Protein AF-A0A6I9MWI7-F1 (afdb_monomer)

Sequence (152 aa):
MAVTVDIHKEKVARREIGILTTNKNTSRTHKIIAPANMERPVRYIRKPVDYNVLDDVGHGVKWLKAKQHGNNQTIRGGTLSRTNPPTQKPPSPPMSGRGTLGRNTSYKTLEPVKPPTVPNDYMTSPARLNNQQGQQSPGRTASLNQRQRTHR

Secondary structure (DSSP, 8-state):
-HHHHHHHHHHHHHHHHHTT----------S----SSPPPPPPP------TTTTTTTTT---HHHHHHHS------------PPPP--PPPPPPP----------S-PPPPPPPPPPPPGGG---TTSS-----------------------

Solvent-accessible surface area (backbone atoms only — not comparable to full-atom values): 11582 Å² total; per-residue (Å²): 117,65,72,66,49,55,54,50,52,51,50,53,53,51,56,64,55,46,78,82,56,78,88,79,88,80,79,89,79,73,97,73,80,80,69,94,74,76,84,75,90,78,82,91,74,95,73,79,92,67,90,62,84,54,37,85,57,85,85,42,73,52,69,77,63,46,60,76,77,44,83,95,77,86,81,88,76,80,88,77,80,88,71,81,77,80,86,70,70,77,80,73,79,81,75,95,70,88,85,93,77,91,77,94,65,102,76,66,78,76,74,85,76,79,76,87,76,81,63,72,90,74,56,83,63,90,68,84,81,64,86,83,85,84,81,92,79,85,85,86,82,84,79,84,81,85,78,84,82,82,83,131

Organism: NCBI:txid8208

Radius of gyration: 38.37 Å; Cα contacts (8 Å, |Δi|>4): 7; chains: 1; bounding box: 78×57×96 Å

Structure (mmCIF, N/CA/C/O backbone):
data_AF-A0A6I9MWI7-F1
#
_entry.id   AF-A0A6I9MWI7-F1
#
loop_
_atom_site.group_PDB
_atom_site.id
_atom_site.type_symbol
_atom_site.label_atom_id
_atom_site.label_alt_id
_atom_site.label_comp_id
_atom_site.label_asym_id
_atom_site.label_entity_id
_atom_site.label_seq_id
_atom_site.pdbx_PDB_ins_code
_atom_site.Cartn_x
_atom_site.Cartn_y
_atom_site.Cartn_z
_atom_site.occupancy
_atom_site.B_iso_or_equiv
_atom_site.auth_seq_id
_atom_site.auth_comp_id
_atom_site.auth_asym_id
_atom_site.auth_atom_id
_atom_site.pdbx_PDB_model_num
ATOM 1 N N . MET A 1 1 ? 36.274 -1.418 -46.465 1.00 62.62 1 MET A N 1
ATOM 2 C CA . MET A 1 1 ? 35.885 -2.846 -46.498 1.00 62.62 1 MET A CA 1
ATOM 3 C C . MET A 1 1 ? 35.880 -3.502 -45.113 1.00 62.62 1 MET A C 1
ATOM 5 O O . MET A 1 1 ? 34.952 -4.250 -44.854 1.00 62.62 1 MET A O 1
ATOM 9 N N . ALA A 1 2 ? 36.832 -3.217 -44.207 1.00 73.12 2 ALA A N 1
ATOM 10 C CA . ALA A 1 2 ? 36.850 -3.810 -42.855 1.00 73.12 2 ALA A CA 1
ATOM 11 C C . ALA A 1 2 ? 35.637 -3.413 -41.980 1.00 73.12 2 ALA A C 1
ATOM 13 O O . ALA A 1 2 ? 34.889 -4.276 -41.537 1.00 73.12 2 ALA A O 1
ATOM 14 N N . VAL A 1 3 ? 35.339 -2.111 -41.874 1.00 83.50 3 VAL A N 1
ATOM 15 C CA . VAL A 1 3 ? 34.244 -1.573 -41.031 1.00 83.50 3 VAL A CA 1
ATOM 16 C C . VAL A 1 3 ? 32.876 -2.210 -41.324 1.00 83.50 3 VAL A C 1
ATOM 18 O O . VAL A 1 3 ? 32.097 -2.497 -40.419 1.00 83.50 3 VAL A O 1
ATOM 21 N N . THR A 1 4 ? 32.567 -2.453 -42.599 1.00 90.25 4 THR A N 1
ATOM 22 C CA . THR A 1 4 ? 31.292 -3.051 -43.021 1.00 90.25 4 THR A CA 1
ATOM 23 C C . THR A 1 4 ? 31.179 -4.527 -42.641 1.00 90.25 4 THR A C 1
ATOM 25 O O . THR A 1 4 ? 30.083 -4.997 -42.338 1.00 90.25 4 THR A O 1
ATOM 28 N N . VAL A 1 5 ? 32.301 -5.250 -42.634 1.00 96.12 5 VAL A N 1
ATOM 29 C CA . VAL A 1 5 ? 32.359 -6.660 -42.229 1.00 96.12 5 VAL A CA 1
ATOM 30 C C . VAL A 1 5 ? 32.239 -6.777 -40.712 1.00 96.12 5 VAL A C 1
ATOM 32 O O . VAL A 1 5 ? 31.453 -7.596 -40.245 1.00 96.12 5 VAL A O 1
ATOM 35 N N . ASP A 1 6 ? 32.914 -5.914 -39.953 1.00 96.31 6 ASP A N 1
ATOM 36 C CA . ASP A 1 6 ? 32.859 -5.913 -38.485 1.00 96.31 6 ASP A CA 1
ATOM 37 C C . ASP A 1 6 ? 31.429 -5.670 -37.975 1.00 96.31 6 ASP A C 1
ATOM 39 O O . ASP A 1 6 ? 30.923 -6.405 -37.126 1.00 96.31 6 ASP A O 1
ATOM 43 N N . ILE A 1 7 ? 30.713 -4.713 -38.580 1.00 97.44 7 ILE A N 1
ATOM 44 C CA . ILE A 1 7 ? 29.293 -4.463 -38.284 1.00 97.44 7 ILE A CA 1
ATOM 45 C C . ILE A 1 7 ? 28.430 -5.686 -38.615 1.00 97.44 7 ILE A C 1
ATOM 47 O O . ILE A 1 7 ? 27.501 -6.013 -37.873 1.00 97.44 7 ILE A O 1
ATOM 51 N N . HIS A 1 8 ? 28.689 -6.347 -39.745 1.00 97.94 8 HIS A N 1
ATOM 52 C CA . HIS A 1 8 ? 27.937 -7.534 -40.140 1.00 97.94 8 HIS A CA 1
ATOM 53 C C . HIS A 1 8 ? 28.157 -8.688 -39.153 1.00 97.94 8 HIS A C 1
ATOM 55 O O . HIS A 1 8 ? 27.186 -9.304 -38.717 1.00 97.94 8 HIS A O 1
ATOM 61 N N . LYS A 1 9 ? 29.410 -8.941 -38.760 1.00 97.50 9 LYS A N 1
ATOM 62 C CA . LYS A 1 9 ? 29.763 -9.978 -37.784 1.00 97.50 9 LYS A CA 1
ATOM 63 C C . LYS A 1 9 ? 29.109 -9.725 -36.426 1.00 97.50 9 LYS A C 1
ATOM 65 O O . LYS A 1 9 ? 28.485 -10.636 -35.890 1.00 97.50 9 LYS A O 1
ATOM 70 N N . GLU A 1 10 ? 29.131 -8.488 -35.937 1.00 97.81 10 GLU A N 1
ATOM 71 C CA . GLU A 1 10 ? 28.448 -8.114 -34.693 1.00 97.81 10 GLU A CA 1
ATOM 72 C C . GLU A 1 10 ? 26.926 -8.318 -34.781 1.00 97.81 10 GLU A C 1
ATOM 74 O O . GLU A 1 10 ? 26.297 -8.806 -33.844 1.00 97.81 10 GLU A O 1
ATOM 79 N N . LYS A 1 11 ? 26.302 -7.985 -35.920 1.00 98.12 11 LYS A N 1
ATOM 80 C CA . LYS A 1 11 ? 24.859 -8.199 -36.121 1.00 98.12 11 LYS A CA 1
ATOM 81 C C . LYS A 1 11 ? 24.479 -9.676 -36.110 1.00 98.12 11 LYS A C 1
ATOM 83 O O . LYS A 1 11 ? 23.449 -10.017 -35.530 1.00 98.12 11 LYS A O 1
ATOM 88 N N . VAL A 1 12 ? 25.279 -10.531 -36.749 1.00 98.25 12 VAL A N 1
ATOM 89 C CA . VAL A 1 12 ? 25.062 -11.984 -36.734 1.00 98.25 12 VAL A CA 1
ATOM 90 C C . VAL A 1 12 ? 25.167 -12.502 -35.301 1.00 98.25 12 VAL A C 1
ATOM 92 O O . VAL A 1 12 ? 24.211 -13.101 -34.817 1.00 98.25 12 VAL A O 1
ATOM 95 N N . ALA A 1 13 ? 26.236 -12.148 -34.582 1.00 98.25 13 ALA A N 1
ATOM 96 C CA . ALA A 1 13 ? 26.419 -12.548 -33.188 1.00 98.25 13 ALA A CA 1
ATOM 97 C C . ALA A 1 13 ? 25.271 -12.065 -32.276 1.00 98.25 13 ALA A C 1
ATOM 99 O O . ALA A 1 13 ? 24.735 -12.833 -31.477 1.00 98.25 13 ALA A O 1
ATOM 100 N N . ARG A 1 14 ? 24.811 -10.812 -32.427 1.00 98.19 14 ARG A N 1
ATOM 101 C CA . ARG A 1 14 ? 23.660 -10.286 -31.666 1.00 98.19 14 ARG A CA 1
ATOM 102 C C . ARG A 1 14 ? 22.351 -11.005 -31.981 1.00 98.19 14 ARG A C 1
ATOM 104 O O . ARG A 1 14 ? 21.534 -11.187 -31.081 1.00 98.19 14 ARG A O 1
ATOM 111 N N . ARG A 1 15 ? 22.133 -11.409 -33.237 1.00 98.06 15 ARG A N 1
ATOM 112 C CA . ARG A 1 15 ? 20.964 -12.210 -33.627 1.00 98.06 15 ARG A CA 1
ATOM 113 C C . ARG A 1 15 ? 21.016 -13.600 -32.992 1.00 98.06 15 ARG A C 1
ATOM 115 O O . ARG A 1 15 ? 19.980 -14.067 -32.531 1.00 98.06 15 ARG A O 1
ATOM 122 N N . GLU A 1 16 ? 22.194 -14.221 -32.949 1.00 98.12 16 GLU A N 1
ATOM 123 C CA . GLU A 1 16 ? 22.405 -15.533 -32.326 1.00 98.12 16 GLU A CA 1
ATOM 124 C C . GLU A 1 16 ? 22.123 -15.504 -30.823 1.00 98.12 16 GLU A C 1
ATOM 126 O O . GLU A 1 16 ? 21.367 -16.341 -30.343 1.00 98.12 16 GLU A O 1
ATOM 131 N N . ILE A 1 17 ? 22.633 -14.513 -30.077 1.00 98.31 17 ILE A N 1
ATOM 132 C CA . ILE A 1 17 ? 22.314 -14.409 -28.641 1.00 98.31 17 ILE A CA 1
ATOM 133 C C . ILE A 1 17 ? 20.868 -13.951 -28.401 1.00 98.31 17 ILE A C 1
ATOM 135 O O . ILE A 1 17 ? 20.249 -14.352 -27.419 1.00 98.31 17 ILE A O 1
ATOM 139 N N . GLY A 1 18 ? 20.297 -13.161 -29.316 1.00 98.12 18 GLY A N 1
ATOM 140 C CA . GLY A 1 18 ? 18.957 -12.589 -29.193 1.00 98.12 18 GLY A CA 1
ATOM 141 C C . GLY A 1 18 ? 17.843 -13.624 -29.009 1.00 98.12 18 GLY A C 1
ATOM 142 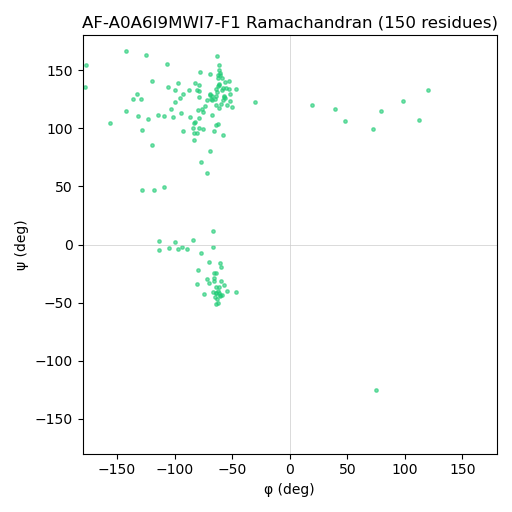O O . GLY A 1 18 ? 16.921 -13.364 -28.239 1.00 98.12 18 GLY A O 1
ATOM 143 N N . ILE A 1 19 ? 17.948 -14.809 -29.628 1.00 97.38 19 ILE A N 1
ATOM 144 C CA . ILE A 1 19 ? 16.935 -15.880 -29.495 1.00 97.38 19 ILE A CA 1
ATOM 145 C C . ILE A 1 19 ? 16.851 -16.451 -28.072 1.00 97.38 19 ILE A C 1
ATOM 147 O O . ILE A 1 19 ? 15.825 -17.007 -27.694 1.00 97.38 19 ILE A O 1
ATOM 151 N N . LEU A 1 20 ? 17.935 -16.333 -27.298 1.00 98.25 20 LEU A N 1
ATOM 152 C CA . LEU A 1 20 ? 18.040 -16.836 -25.927 1.00 98.25 20 LEU A CA 1
ATOM 153 C C . LEU A 1 20 ? 17.674 -15.768 -24.889 1.00 98.25 20 LEU A C 1
ATOM 155 O O . LEU A 1 20 ? 17.692 -16.036 -23.688 1.00 98.25 20 LEU A O 1
ATOM 159 N N . THR A 1 21 ? 17.363 -14.548 -25.331 1.00 97.44 21 THR A N 1
ATOM 160 C CA . THR A 1 21 ? 17.017 -13.429 -24.451 1.00 97.44 21 THR A CA 1
ATOM 161 C C . THR A 1 21 ? 15.528 -13.119 -24.495 1.00 97.44 21 THR A C 1
ATOM 163 O O . THR A 1 21 ? 14.834 -13.382 -25.471 1.00 97.44 21 THR A O 1
ATOM 166 N N . THR A 1 22 ? 15.031 -12.512 -23.424 1.00 97.19 22 THR A N 1
ATOM 167 C CA . THR A 1 22 ? 13.695 -11.921 -23.369 1.00 97.19 22 THR A CA 1
ATOM 168 C C . THR A 1 22 ? 13.746 -10.631 -22.559 1.00 97.19 22 THR A C 1
ATOM 170 O O . THR A 1 22 ? 14.727 -10.353 -21.861 1.00 97.19 22 THR A O 1
ATOM 173 N N . ASN A 1 23 ? 12.690 -9.830 -22.637 1.00 95.81 23 ASN A N 1
ATOM 174 C CA . ASN A 1 23 ? 12.612 -8.572 -21.911 1.00 95.81 23 ASN A CA 1
ATOM 175 C C . ASN A 1 23 ? 12.523 -8.832 -20.403 1.00 95.81 23 ASN A C 1
ATOM 177 O O . ASN A 1 23 ? 11.595 -9.483 -19.923 1.00 95.81 23 ASN A O 1
ATOM 181 N N . LYS A 1 24 ? 13.442 -8.243 -19.630 1.00 96.00 24 LYS A N 1
ATOM 182 C CA . LYS A 1 24 ? 13.301 -8.181 -18.174 1.00 96.00 24 LYS A CA 1
ATOM 183 C C . LYS A 1 24 ? 12.274 -7.111 -17.815 1.00 96.00 24 LYS A C 1
ATOM 185 O O . LYS A 1 24 ? 12.504 -5.921 -18.029 1.00 96.00 24 LYS A O 1
ATOM 190 N N . ASN A 1 25 ? 11.168 -7.519 -17.207 1.00 92.00 25 ASN A N 1
ATOM 191 C CA . ASN A 1 25 ? 10.134 -6.621 -16.696 1.00 92.00 25 ASN A CA 1
ATOM 192 C C . ASN A 1 25 ? 10.568 -5.961 -15.374 1.00 92.00 25 ASN A C 1
ATOM 194 O O . ASN A 1 25 ? 10.064 -6.256 -14.295 1.00 92.00 25 ASN A O 1
ATOM 198 N N . THR A 1 26 ? 11.530 -5.041 -15.451 1.00 92.75 26 THR A N 1
ATOM 199 C CA . THR A 1 26 ? 11.954 -4.256 -14.288 1.00 92.75 26 THR A CA 1
ATOM 200 C C . THR A 1 26 ? 11.075 -3.016 -14.123 1.00 92.75 26 THR A C 1
ATOM 202 O O . THR A 1 26 ? 11.158 -2.066 -14.897 1.00 92.75 26 THR A O 1
ATOM 205 N N . SER A 1 27 ? 10.232 -3.000 -13.094 1.00 92.44 27 SER A N 1
ATOM 206 C CA . SER A 1 27 ? 9.443 -1.823 -12.717 1.00 92.44 27 SER A CA 1
ATOM 207 C C . SER A 1 27 ? 10.120 -1.051 -11.585 1.00 92.44 27 SER A C 1
ATOM 209 O O . SER A 1 27 ? 10.603 -1.646 -10.621 1.00 92.44 27 SER A O 1
ATOM 211 N N . ARG A 1 28 ? 10.119 0.281 -11.658 1.00 96.31 28 ARG A N 1
ATOM 212 C CA . ARG A 1 28 ? 10.613 1.153 -10.584 1.00 96.31 28 ARG A CA 1
ATOM 213 C C . ARG A 1 28 ? 9.458 1.545 -9.666 1.00 96.31 28 ARG A C 1
ATOM 215 O O . ARG A 1 28 ? 8.450 2.043 -10.150 1.00 96.31 28 ARG A O 1
ATOM 222 N N . THR A 1 29 ? 9.631 1.383 -8.356 1.00 95.81 29 THR A N 1
ATOM 223 C CA . THR A 1 29 ? 8.634 1.793 -7.355 1.00 95.81 29 THR A CA 1
ATOM 224 C C . THR A 1 29 ? 9.225 2.731 -6.303 1.00 95.81 29 THR A C 1
ATOM 226 O O . THR A 1 29 ? 10.446 2.852 -6.165 1.00 95.81 29 THR A O 1
ATOM 229 N N . HIS A 1 30 ? 8.352 3.431 -5.581 1.00 97.31 30 HIS A N 1
ATOM 230 C CA . HIS A 1 30 ? 8.729 4.297 -4.470 1.00 97.31 30 HIS A CA 1
ATOM 231 C C . HIS A 1 30 ? 9.015 3.465 -3.214 1.00 97.31 30 HIS A C 1
ATOM 233 O O . HIS A 1 30 ? 8.396 2.432 -2.987 1.00 97.31 30 HIS A O 1
ATOM 239 N N . LYS A 1 31 ? 9.943 3.935 -2.371 1.00 96.62 31 LYS A N 1
ATOM 240 C CA . LYS A 1 31 ? 10.323 3.241 -1.125 1.00 96.62 31 LYS A CA 1
ATOM 241 C C . LYS A 1 31 ? 9.194 3.184 -0.094 1.00 96.62 31 LYS A C 1
ATOM 243 O O . LYS A 1 31 ? 9.168 2.280 0.728 1.00 96.62 31 LYS A O 1
ATOM 248 N N . ILE A 1 32 ? 8.308 4.176 -0.116 1.00 95.44 32 ILE A N 1
ATOM 249 C CA . ILE A 1 32 ? 7.150 4.267 0.767 1.00 95.44 32 ILE A CA 1
ATOM 250 C C . ILE A 1 32 ? 5.958 4.612 -0.109 1.00 95.44 32 ILE A C 1
ATOM 252 O O . ILE A 1 32 ? 6.016 5.559 -0.895 1.00 95.44 32 ILE A O 1
ATOM 256 N N . ILE A 1 33 ? 4.892 3.837 0.042 1.00 96.06 33 ILE A N 1
ATOM 257 C CA . ILE A 1 33 ? 3.611 4.064 -0.614 1.00 96.06 33 ILE A CA 1
ATOM 258 C C . ILE A 1 33 ? 2.588 4.156 0.510 1.00 96.06 33 ILE A C 1
ATOM 260 O O . ILE A 1 33 ? 2.313 3.166 1.183 1.00 96.06 33 ILE A O 1
ATOM 264 N N . ALA A 1 34 ? 2.086 5.364 0.759 1.00 94.44 34 ALA A N 1
ATOM 265 C CA . ALA A 1 34 ? 1.027 5.562 1.736 1.00 94.44 34 ALA A CA 1
ATOM 266 C C . ALA A 1 34 ? -0.283 4.946 1.213 1.00 94.44 34 ALA A C 1
ATOM 268 O O . ALA A 1 34 ? -0.523 4.968 -0.000 1.00 94.44 34 ALA A O 1
ATOM 269 N N . PRO A 1 35 ? -1.139 4.406 2.096 1.00 95.88 35 PRO A N 1
ATOM 270 C CA . PRO A 1 35 ? -2.463 3.962 1.688 1.00 95.88 35 PRO A CA 1
ATOM 271 C C . PRO A 1 35 ? -3.278 5.144 1.143 1.00 95.88 35 PRO A C 1
ATOM 273 O O . PRO A 1 35 ? -3.107 6.281 1.582 1.00 95.88 35 PRO A O 1
ATOM 276 N N . ALA A 1 36 ? -4.193 4.872 0.208 1.00 95.31 36 ALA A N 1
ATOM 277 C CA . ALA A 1 36 ? -5.029 5.909 -0.408 1.00 95.31 36 ALA A CA 1
ATOM 278 C C . ALA A 1 36 ? -5.918 6.638 0.616 1.00 95.31 36 ALA A C 1
ATOM 280 O O . ALA A 1 36 ? -6.113 7.848 0.525 1.00 95.31 36 ALA A O 1
ATOM 281 N N . ASN A 1 37 ? -6.420 5.901 1.611 1.00 96.38 37 ASN A N 1
ATOM 282 C CA . ASN A 1 37 ? -7.224 6.435 2.703 1.00 96.38 37 ASN A CA 1
ATOM 283 C C . ASN A 1 37 ? -6.411 6.404 3.998 1.00 96.38 37 ASN A C 1
ATOM 285 O O . ASN A 1 37 ? -6.141 5.337 4.544 1.00 96.38 37 ASN A O 1
ATOM 289 N N . MET A 1 38 ? -6.038 7.582 4.490 1.00 93.94 38 MET A N 1
ATOM 290 C CA . MET A 1 38 ? -5.402 7.732 5.797 1.00 93.94 38 MET A CA 1
ATOM 291 C C . MET A 1 38 ? -6.459 7.655 6.906 1.00 93.94 38 MET A C 1
ATOM 293 O O . MET A 1 38 ? -7.493 8.325 6.826 1.00 93.94 38 MET A O 1
ATOM 297 N N . GLU A 1 39 ? -6.201 6.861 7.946 1.00 94.69 39 GLU A N 1
ATOM 298 C CA . GLU A 1 39 ? -7.079 6.776 9.116 1.00 94.69 39 GLU A CA 1
ATOM 299 C C . GLU A 1 39 ? -7.186 8.139 9.818 1.00 94.69 39 GLU A C 1
ATOM 301 O O . GLU A 1 39 ? -6.203 8.870 9.971 1.00 94.69 39 GLU A O 1
ATOM 306 N N . ARG A 1 40 ? -8.403 8.504 10.235 1.00 95.44 40 ARG A N 1
ATOM 307 C CA . ARG A 1 40 ? -8.648 9.778 10.918 1.00 95.44 40 ARG A CA 1
ATOM 308 C C . ARG A 1 40 ? -8.269 9.660 12.396 1.00 95.44 40 ARG A C 1
ATOM 310 O O . ARG A 1 40 ? -8.748 8.736 13.048 1.00 95.44 40 ARG A O 1
ATOM 317 N N . PRO A 1 41 ? -7.514 10.617 12.964 1.00 96.56 41 PRO A N 1
ATOM 318 C CA . PRO A 1 41 ? -7.237 10.625 14.396 1.00 96.56 41 PRO A CA 1
ATOM 319 C C . PRO A 1 41 ? -8.531 10.671 15.221 1.00 96.56 41 PRO A C 1
ATOM 321 O O . PRO A 1 41 ? -9.344 11.586 15.064 1.00 96.56 41 PRO A O 1
ATOM 324 N N . VAL A 1 42 ? -8.717 9.705 16.123 1.00 97.12 42 VAL A N 1
ATOM 325 C CA . VAL A 1 42 ? -9.868 9.649 17.035 1.00 97.12 42 VAL A CA 1
ATOM 326 C C . VAL A 1 42 ? -9.469 10.187 18.407 1.00 97.12 42 VAL A C 1
ATOM 328 O O . VAL A 1 42 ? -8.442 9.814 18.971 1.00 97.12 42 VAL A O 1
ATOM 331 N N . ARG A 1 43 ? -10.294 11.072 18.976 1.00 97.62 43 ARG A N 1
ATOM 332 C CA . ARG A 1 43 ? -10.064 11.624 20.317 1.00 97.62 43 ARG A CA 1
ATOM 333 C C . ARG A 1 43 ? -10.489 10.626 21.394 1.00 97.62 43 ARG A C 1
ATOM 335 O O . ARG A 1 43 ? -11.585 10.075 21.331 1.00 97.62 43 ARG A O 1
ATOM 342 N N . TYR A 1 44 ? -9.673 10.484 22.434 1.00 97.62 44 TYR A N 1
ATOM 343 C CA . TYR A 1 44 ? -10.034 9.722 23.628 1.00 97.62 44 TYR A CA 1
ATOM 344 C C . TYR A 1 44 ? -11.259 10.312 24.352 1.00 97.62 44 TYR A C 1
ATOM 346 O O . TYR A 1 44 ? -11.364 11.527 24.539 1.00 97.62 44 TYR A O 1
ATOM 354 N N . ILE A 1 45 ? -12.173 9.442 24.793 1.00 96.62 45 ILE A N 1
ATOM 355 C CA . ILE A 1 45 ? -13.364 9.789 25.579 1.00 96.62 45 ILE A CA 1
ATOM 356 C C . ILE A 1 45 ? -13.499 8.763 26.709 1.00 96.62 45 ILE A C 1
ATOM 358 O O . ILE A 1 45 ? -13.563 7.563 26.449 1.00 96.62 45 ILE A O 1
ATOM 362 N N . ARG A 1 46 ? -13.569 9.229 27.963 1.00 97.44 46 ARG A N 1
ATOM 363 C CA . ARG A 1 46 ? -13.800 8.357 29.125 1.00 97.44 46 ARG A CA 1
ATOM 364 C C . ARG A 1 46 ? -15.214 7.779 29.060 1.00 97.44 46 ARG A C 1
ATOM 366 O O . ARG A 1 46 ? -16.175 8.538 28.962 1.00 97.44 46 ARG A O 1
ATOM 373 N N . LYS A 1 47 ? -15.333 6.459 29.174 1.00 96.31 47 LYS A N 1
ATOM 374 C CA . LYS A 1 47 ? -16.606 5.748 29.341 1.00 96.31 47 LYS A CA 1
ATOM 375 C C . LYS A 1 47 ? -16.563 4.974 30.668 1.00 96.31 47 LYS A C 1
ATOM 377 O O . LYS A 1 47 ? -15.487 4.483 31.014 1.00 96.31 47 LYS A O 1
ATOM 382 N N . PRO A 1 48 ? -17.660 4.916 31.444 1.00 95.88 48 PRO A N 1
ATOM 383 C CA . PRO A 1 48 ? -17.725 4.061 32.629 1.00 95.88 48 PRO A CA 1
ATOM 384 C C . PRO A 1 48 ? -17.611 2.582 32.230 1.00 95.88 48 PRO A C 1
ATOM 386 O O . PRO A 1 48 ? -17.823 2.237 31.068 1.00 95.88 48 PRO A O 1
ATOM 389 N N . VAL A 1 49 ? -17.283 1.716 33.192 1.00 95.50 49 VAL A N 1
ATOM 390 C CA . VAL A 1 49 ? -17.286 0.262 32.971 1.00 95.50 49 VAL A CA 1
ATOM 391 C C . VAL A 1 49 ? -18.718 -0.181 32.674 1.00 95.50 49 VAL A C 1
ATOM 393 O O . VAL A 1 49 ? -19.605 0.019 33.504 1.00 95.50 49 VAL A O 1
ATOM 396 N N . ASP A 1 50 ? -18.933 -0.760 31.494 1.00 94.75 50 ASP A N 1
ATOM 397 C CA . ASP A 1 50 ? -20.205 -1.366 31.106 1.00 94.75 50 ASP A CA 1
ATOM 398 C C . ASP A 1 50 ? -20.104 -2.885 31.245 1.00 94.75 50 ASP A C 1
ATOM 400 O O . ASP A 1 50 ? -19.391 -3.545 30.490 1.00 94.75 50 ASP A O 1
ATOM 404 N N . TYR A 1 51 ? -20.811 -3.433 32.232 1.00 93.38 51 TYR A N 1
ATOM 405 C CA . TYR A 1 51 ? -20.832 -4.870 32.499 1.00 93.38 51 TYR A CA 1
ATOM 406 C C . TYR A 1 51 ? -21.716 -5.660 31.523 1.00 93.38 51 TYR A C 1
ATOM 408 O O . TYR A 1 51 ? -21.678 -6.883 31.567 1.00 93.38 51 TYR A O 1
ATOM 416 N N . ASN A 1 52 ? -22.488 -4.997 30.651 1.00 93.44 52 ASN A N 1
ATOM 417 C CA . ASN A 1 52 ? -23.445 -5.661 29.756 1.00 93.44 52 ASN A CA 1
ATOM 418 C C . ASN A 1 52 ? -22.972 -5.734 28.296 1.00 93.44 52 ASN A C 1
ATOM 420 O O . ASN A 1 52 ? -23.665 -6.316 27.469 1.00 93.44 52 ASN A O 1
ATOM 424 N N . VAL A 1 53 ? -21.814 -5.154 27.947 1.00 95.12 53 VAL A N 1
ATOM 425 C CA . VAL A 1 53 ? -21.340 -5.049 26.546 1.00 95.12 53 VAL A CA 1
ATOM 426 C C . VAL A 1 53 ? -21.128 -6.407 25.858 1.00 95.12 53 VAL A C 1
ATOM 428 O O . VAL A 1 53 ? -21.032 -6.476 24.636 1.00 95.12 53 VAL A O 1
ATOM 431 N N . LEU A 1 54 ? -21.072 -7.490 26.637 1.00 95.00 54 LEU A N 1
ATOM 432 C CA . LEU A 1 54 ? -20.913 -8.860 26.151 1.00 95.00 54 LEU A CA 1
ATOM 433 C C . LEU A 1 54 ? -22.146 -9.747 26.402 1.00 95.00 54 LEU A C 1
ATOM 435 O O . LEU A 1 54 ? -22.097 -10.924 26.060 1.00 95.00 54 LEU A O 1
ATOM 439 N N . ASP A 1 55 ? -23.241 -9.220 26.966 1.00 91.44 55 ASP A N 1
ATOM 440 C CA . ASP A 1 55 ? -24.450 -10.003 27.291 1.00 91.44 55 ASP A CA 1
ATOM 441 C C . ASP A 1 55 ? -25.071 -10.672 26.053 1.00 91.44 55 ASP A C 1
ATOM 443 O O . ASP A 1 55 ? -25.654 -11.749 26.154 1.00 91.44 55 ASP A O 1
ATOM 447 N N . ASP A 1 56 ? -24.940 -10.040 24.886 1.00 92.62 56 ASP A N 1
ATOM 448 C CA . ASP A 1 56 ? -25.519 -10.526 23.629 1.00 92.62 56 ASP A CA 1
ATOM 449 C C . ASP A 1 56 ? -24.572 -11.473 22.865 1.00 92.62 56 ASP A C 1
ATOM 451 O O . ASP A 1 56 ? -24.928 -12.020 21.821 1.00 92.62 56 ASP A O 1
ATOM 455 N N . VAL A 1 57 ? -23.350 -11.683 23.370 1.00 94.75 57 VAL A N 1
ATOM 456 C CA . VAL A 1 57 ? -22.361 -12.579 22.764 1.00 94.75 57 VAL A CA 1
ATOM 457 C C . VAL A 1 57 ? -22.462 -13.962 23.413 1.00 94.75 57 VAL A C 1
ATOM 459 O O . VAL A 1 57 ? -22.129 -14.152 24.581 1.00 94.75 57 VAL A O 1
ATOM 462 N N . GLY A 1 58 ? -22.886 -14.968 22.644 1.00 93.38 58 GLY A N 1
ATOM 463 C CA . GLY A 1 58 ? -23.008 -16.348 23.125 1.00 93.38 58 GLY A CA 1
ATOM 464 C C . GLY A 1 58 ? -24.225 -16.555 24.036 1.00 93.38 58 GLY A C 1
ATOM 465 O O . GLY A 1 58 ? -25.348 -16.270 23.637 1.00 93.38 58 GLY A O 1
ATOM 466 N N . HIS A 1 59 ? -24.005 -17.082 25.246 1.00 92.88 59 HIS A N 1
ATOM 467 C CA . HIS A 1 59 ? -25.051 -17.344 26.251 1.00 92.88 59 HIS A CA 1
ATOM 468 C C . HIS A 1 59 ? -24.940 -16.369 27.434 1.00 92.88 59 HIS A C 1
ATOM 470 O O . HIS A 1 59 ? -24.878 -16.789 28.591 1.00 92.88 59 HIS A O 1
ATOM 476 N N . GLY A 1 60 ? -24.831 -15.069 27.151 1.00 85.38 60 GLY A N 1
ATOM 477 C CA . GLY A 1 60 ? -24.666 -14.059 28.191 1.00 85.38 60 GLY A CA 1
ATOM 478 C C . GLY A 1 60 ? -25.844 -14.024 29.169 1.00 85.38 60 GLY A C 1
ATOM 479 O O . GLY A 1 60 ? -26.998 -14.314 28.835 1.00 85.38 60 GLY A O 1
ATOM 480 N N . VAL A 1 61 ? -25.544 -13.701 30.427 1.00 81.69 61 VAL A N 1
ATOM 481 C CA . VAL A 1 61 ? -26.528 -13.683 31.511 1.00 81.69 61 VAL A CA 1
ATOM 482 C C . VAL A 1 61 ? -26.699 -12.257 31.994 1.00 81.69 61 VAL A C 1
ATOM 484 O O . VAL A 1 61 ? -25.832 -11.704 32.664 1.00 81.69 61 VAL A O 1
ATOM 487 N N . LYS A 1 62 ? -27.875 -11.688 31.732 1.00 85.81 62 LYS A N 1
ATOM 488 C CA . LYS A 1 62 ? -28.218 -10.368 32.257 1.00 85.81 62 LYS A CA 1
ATOM 489 C C . LYS A 1 62 ? -28.274 -10.434 33.781 1.00 85.81 62 LYS A C 1
ATOM 491 O O . LYS A 1 62 ? -28.945 -11.310 34.329 1.00 85.81 62 LYS A O 1
ATOM 496 N N . TRP A 1 63 ? -27.667 -9.466 34.467 1.00 73.12 63 TRP A N 1
ATOM 497 C CA . TRP A 1 63 ? -27.677 -9.373 35.936 1.00 73.12 63 TRP A CA 1
ATOM 498 C C . TRP A 1 63 ? -29.075 -9.571 36.553 1.00 73.12 63 TRP A C 1
ATOM 500 O O . TRP A 1 63 ? -29.234 -10.279 37.547 1.00 73.12 63 TRP A O 1
ATOM 510 N N . LEU A 1 64 ? -30.110 -9.004 35.924 1.00 69.00 64 LEU A N 1
ATOM 511 C CA . LEU A 1 64 ? -31.494 -9.120 36.392 1.00 69.00 64 LEU A CA 1
ATOM 512 C C . LEU A 1 64 ? -32.038 -10.561 36.311 1.00 69.00 64 LEU A C 1
ATOM 514 O O . LEU A 1 64 ? -32.819 -10.967 37.166 1.00 69.00 64 LEU A O 1
ATOM 518 N N . LYS A 1 65 ? -31.581 -11.346 35.327 1.00 61.12 65 LYS A N 1
ATOM 519 C CA . LYS A 1 65 ? -31.924 -12.765 35.151 1.00 61.12 65 LYS A CA 1
ATOM 520 C C . LYS A 1 65 ? -31.085 -13.666 36.069 1.00 61.12 65 LYS A C 1
ATOM 522 O O . LYS A 1 65 ? -31.609 -14.637 36.606 1.00 61.12 65 LYS A O 1
ATOM 527 N N . ALA A 1 66 ? -29.822 -13.308 36.328 1.00 58.03 66 ALA A N 1
ATOM 528 C CA . ALA A 1 66 ? -28.964 -13.993 37.304 1.00 58.03 66 ALA A CA 1
ATOM 529 C C . ALA A 1 66 ? -29.500 -13.876 38.744 1.00 58.03 66 ALA A C 1
ATOM 531 O O . ALA A 1 66 ? -29.520 -14.863 39.476 1.00 58.03 66 ALA A O 1
ATOM 532 N N . LYS A 1 67 ? -29.998 -12.695 39.139 1.00 57.72 67 LYS A N 1
ATOM 533 C CA . LYS A 1 67 ? -30.579 -12.440 40.473 1.00 57.72 67 LYS A CA 1
ATOM 534 C C . LYS A 1 67 ? -31.852 -13.243 40.769 1.00 57.72 67 LYS A C 1
ATOM 536 O O . LYS A 1 67 ? -32.153 -13.455 41.939 1.00 57.72 67 LYS A O 1
ATOM 541 N N . GLN A 1 68 ? -32.594 -13.682 39.750 1.00 54.81 68 GLN A N 1
ATOM 542 C CA . GLN A 1 68 ? -33.790 -14.518 39.934 1.00 54.81 68 GLN A CA 1
ATOM 543 C C . GLN A 1 68 ? -33.453 -15.998 40.171 1.00 54.81 68 GLN A C 1
ATOM 545 O O . GLN A 1 68 ? -34.252 -16.707 40.774 1.00 54.81 68 GLN A O 1
ATOM 550 N N . HIS A 1 69 ? -32.268 -16.454 39.753 1.00 54.41 69 HIS A N 1
ATOM 551 C CA . HIS A 1 69 ? -31.847 -17.854 39.874 1.00 54.41 69 HIS A CA 1
ATOM 552 C C . HIS A 1 69 ? -30.673 -18.087 40.845 1.00 54.41 69 HIS A C 1
ATOM 554 O O . HIS A 1 69 ? -30.341 -19.239 41.111 1.00 54.41 69 HIS A O 1
ATOM 560 N N . GLY A 1 70 ? -30.068 -17.039 41.419 1.00 50.09 70 GLY A N 1
ATOM 561 C CA . GLY A 1 70 ? -28.916 -17.155 42.318 1.00 50.09 70 GLY A CA 1
ATOM 562 C C . GLY A 1 70 ? -28.941 -16.163 43.483 1.00 50.09 70 GLY A C 1
ATOM 563 O O . GLY A 1 70 ? -28.848 -14.957 43.282 1.00 50.09 70 GLY A O 1
ATOM 564 N N . ASN A 1 71 ? -29.066 -16.724 44.688 1.00 45.50 71 ASN A N 1
ATOM 565 C CA . ASN A 1 71 ? -28.752 -16.219 46.031 1.00 45.50 71 ASN A CA 1
ATOM 566 C C . ASN A 1 71 ? -28.599 -14.691 46.246 1.00 45.50 71 ASN A C 1
ATOM 568 O O . ASN A 1 71 ? -27.712 -14.010 45.731 1.00 45.50 71 ASN A O 1
ATOM 572 N N . ASN A 1 72 ? -29.451 -14.177 47.130 1.00 54.06 72 ASN A N 1
ATOM 573 C CA . ASN A 1 72 ? -29.554 -12.790 47.554 1.00 54.06 72 ASN A CA 1
ATOM 574 C C . ASN A 1 72 ? 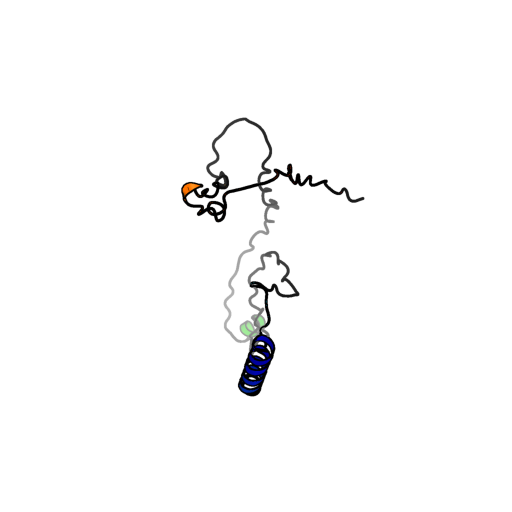-28.321 -12.345 48.361 1.00 54.06 72 ASN A C 1
ATOM 576 O O . ASN A 1 72 ? -28.166 -12.736 49.512 1.00 54.06 72 ASN A O 1
ATOM 580 N N . GLN A 1 73 ? -27.495 -11.452 47.814 1.00 41.41 73 GLN A N 1
ATOM 581 C CA . GLN A 1 73 ? -26.707 -10.524 48.630 1.00 41.41 73 GLN A CA 1
ATOM 582 C C . GLN A 1 73 ? -26.900 -9.097 48.108 1.00 41.41 73 GLN A C 1
ATOM 584 O O . GLN A 1 73 ? -26.804 -8.805 46.910 1.00 41.41 73 GLN A O 1
ATOM 589 N N . THR A 1 74 ? -27.301 -8.217 49.016 1.00 46.78 74 THR A N 1
ATOM 590 C CA . THR A 1 74 ? -27.541 -6.791 48.807 1.00 46.78 74 THR A CA 1
ATOM 591 C C . THR A 1 74 ? -26.263 -6.033 49.139 1.00 46.78 74 THR A C 1
ATOM 593 O O . THR A 1 74 ? -26.005 -5.743 50.305 1.00 46.78 74 THR A O 1
ATOM 596 N N . ILE A 1 75 ? -25.461 -5.682 48.134 1.00 47.91 75 ILE A N 1
ATOM 597 C CA . ILE A 1 75 ? -24.380 -4.714 48.336 1.00 47.91 75 ILE A CA 1
ATOM 598 C C . ILE A 1 75 ? -24.984 -3.316 48.197 1.00 47.91 75 ILE A C 1
ATOM 600 O O . ILE A 1 75 ? -25.247 -2.829 47.099 1.00 47.91 75 ILE A O 1
ATOM 604 N N . ARG A 1 76 ? -25.246 -2.690 49.349 1.00 54.62 76 ARG A N 1
ATOM 605 C CA . ARG A 1 76 ? -25.478 -1.248 49.477 1.00 54.62 76 ARG A CA 1
ATOM 606 C C . ARG A 1 76 ? -24.198 -0.520 49.046 1.00 54.62 76 ARG A C 1
ATOM 608 O O . ARG A 1 76 ? -23.231 -0.493 49.798 1.00 54.62 76 ARG A O 1
ATOM 615 N N . GLY A 1 77 ? -24.190 0.052 47.844 1.00 46.97 77 GLY A N 1
ATOM 616 C CA . GLY A 1 77 ? -23.127 0.933 47.351 1.00 46.97 77 GLY A CA 1
ATOM 617 C C . GLY A 1 77 ? -23.576 2.391 47.421 1.00 46.97 77 GLY A C 1
ATOM 618 O O . GLY A 1 77 ? -24.563 2.757 46.789 1.00 46.97 77 GLY A O 1
ATOM 619 N N . GLY A 1 78 ? -22.887 3.191 48.236 1.00 50.12 78 GLY A N 1
ATOM 620 C CA . GLY A 1 78 ? -23.222 4.581 48.543 1.00 50.12 78 GLY A CA 1
ATOM 621 C C . GLY A 1 78 ? -23.210 5.531 47.342 1.00 50.12 78 GLY A C 1
ATOM 622 O O . GLY A 1 78 ? -22.519 5.329 46.345 1.00 50.12 78 GLY A O 1
ATOM 623 N N . THR A 1 79 ? -23.989 6.601 47.475 1.00 49.41 79 THR A N 1
ATOM 624 C CA . THR A 1 79 ? -24.108 7.711 46.530 1.00 49.41 79 THR A CA 1
ATOM 625 C C . THR A 1 79 ? -22.779 8.461 46.415 1.00 49.41 79 THR A C 1
ATOM 627 O O . THR A 1 79 ? -22.428 9.251 47.290 1.00 49.41 79 THR A O 1
ATOM 630 N N . LEU A 1 80 ? -22.031 8.230 45.336 1.00 53.53 80 LEU A N 1
ATOM 631 C CA . LEU A 1 80 ? -20.879 9.059 44.989 1.00 53.53 80 LEU A CA 1
ATOM 632 C C . LEU A 1 80 ? -21.383 10.382 44.406 1.00 53.53 80 LEU A C 1
ATOM 634 O O . LEU A 1 80 ? -22.007 10.418 43.345 1.00 53.53 80 LEU A O 1
ATOM 638 N N . SER A 1 81 ? -21.126 11.467 45.133 1.00 54.66 81 SER A N 1
ATOM 639 C CA . SER A 1 81 ? -21.430 12.833 44.726 1.00 54.66 81 SER A CA 1
ATOM 640 C C . SER A 1 81 ? -20.874 13.133 43.335 1.00 54.66 81 SER A C 1
ATOM 642 O O . SER A 1 81 ? -19.677 13.018 43.071 1.00 54.66 81 SER A O 1
ATOM 644 N N . ARG A 1 82 ? -21.773 13.550 42.445 1.00 58.44 82 ARG A N 1
ATOM 645 C CA . ARG A 1 82 ? -21.485 14.045 41.101 1.00 58.44 82 ARG A CA 1
ATOM 646 C C . ARG A 1 82 ? -20.709 15.360 41.203 1.00 58.44 82 ARG A C 1
ATOM 648 O O . ARG A 1 82 ? -21.311 16.417 41.359 1.00 58.44 82 ARG A O 1
ATOM 655 N N . THR A 1 83 ? -19.386 15.311 41.093 1.00 52.94 83 THR A N 1
ATOM 656 C CA . THR A 1 83 ? -18.572 16.505 40.843 1.00 52.94 83 THR A CA 1
ATOM 657 C C . THR A 1 83 ? -18.226 16.566 39.358 1.00 52.94 83 THR A C 1
ATOM 659 O O . THR A 1 83 ? -17.695 15.621 38.772 1.00 52.94 83 THR A O 1
ATOM 662 N N . ASN A 1 84 ? -18.597 17.672 38.709 1.00 56.31 84 ASN A N 1
ATOM 663 C CA . ASN A 1 84 ? -18.174 17.943 37.339 1.00 56.31 84 ASN A CA 1
ATOM 664 C C . ASN A 1 84 ? -16.642 18.083 37.335 1.00 56.31 84 ASN A C 1
ATOM 666 O O . ASN A 1 84 ? -16.117 18.831 38.164 1.00 56.31 84 ASN A O 1
ATOM 670 N N . PRO A 1 85 ? -15.907 17.408 36.434 1.00 62.47 85 PRO A N 1
ATOM 671 C CA . PRO A 1 85 ? -14.481 17.658 36.303 1.00 62.47 85 PRO A CA 1
ATOM 672 C C . PRO A 1 85 ? -14.279 19.120 35.875 1.00 62.47 85 PRO A C 1
ATOM 674 O O . PRO A 1 85 ? -15.016 19.595 35.002 1.00 62.47 85 PRO A O 1
ATOM 677 N N . PRO A 1 86 ? -13.314 19.851 36.461 1.00 56.69 86 PRO A N 1
ATOM 678 C CA . PRO A 1 86 ? -13.018 21.202 36.021 1.00 56.69 86 PRO A CA 1
ATOM 679 C C . PRO A 1 86 ? -12.670 21.156 34.535 1.00 56.69 86 PRO A C 1
ATOM 681 O O . PRO A 1 86 ? -11.814 20.382 34.103 1.00 56.69 86 PRO A O 1
ATOM 684 N N . THR A 1 87 ? -13.338 21.988 33.738 1.00 59.19 87 THR A N 1
ATOM 685 C CA . THR A 1 87 ? -12.993 22.222 32.335 1.00 59.19 87 THR A CA 1
ATOM 686 C C . THR A 1 87 ? -11.703 23.038 32.268 1.00 59.19 87 THR A C 1
ATOM 688 O O . THR A 1 87 ? -11.692 24.166 31.780 1.00 59.19 87 THR A O 1
ATOM 691 N N . GLN A 1 88 ? -10.599 22.503 32.787 1.00 55.81 88 GLN A N 1
ATOM 692 C CA . GLN A 1 88 ? -9.288 23.017 32.434 1.00 55.81 88 GLN A CA 1
ATOM 693 C C . GLN A 1 88 ? -8.994 22.511 31.031 1.00 55.81 88 GLN A C 1
ATOM 695 O O . GLN A 1 88 ? -8.619 21.359 30.815 1.00 55.81 88 GLN A O 1
ATOM 700 N N . LYS A 1 89 ? -9.225 23.394 30.054 1.00 59.16 89 LYS A N 1
ATOM 701 C CA . LYS A 1 89 ? -8.580 23.275 28.749 1.00 59.16 89 LYS A CA 1
ATOM 702 C C . LYS A 1 89 ? -7.090 23.009 29.017 1.00 59.16 89 LYS A C 1
ATOM 704 O O . LYS A 1 89 ? -6.532 23.693 29.880 1.00 59.16 89 LYS A O 1
ATOM 709 N N . PRO A 1 90 ? -6.457 22.035 28.341 1.00 61.94 90 PRO A N 1
ATOM 710 C CA . PR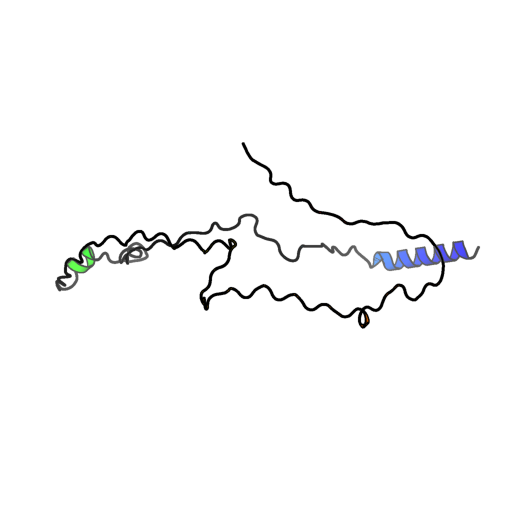O A 1 90 ? -5.022 21.841 28.486 1.00 61.94 90 PRO A CA 1
ATOM 711 C C . PRO A 1 90 ? -4.333 23.186 28.213 1.00 61.94 90 PRO A C 1
ATOM 713 O O . PRO A 1 90 ? -4.740 23.870 27.265 1.00 61.94 90 PRO A O 1
ATOM 716 N N . PRO A 1 91 ? -3.370 23.615 29.049 1.00 58.31 91 PRO A N 1
ATOM 717 C CA . PRO A 1 91 ? -2.650 24.850 28.790 1.00 58.31 91 PRO A CA 1
ATOM 718 C C . PRO A 1 91 ? -2.035 24.748 27.395 1.00 58.31 91 PRO A C 1
ATOM 720 O O . PRO A 1 91 ? -1.378 23.757 27.070 1.00 58.31 91 PRO A O 1
ATOM 723 N N . SER A 1 92 ? -2.318 25.738 26.548 1.00 57.28 92 SER A N 1
ATOM 724 C CA . SER A 1 92 ? -1.740 25.817 25.210 1.00 57.28 92 SER A CA 1
ATOM 725 C C . SER A 1 92 ? -0.214 25.717 25.315 1.00 57.28 92 SER A C 1
ATOM 727 O O . SER A 1 92 ? 0.356 26.304 26.240 1.00 57.28 92 SER A O 1
ATOM 729 N N . PRO A 1 93 ? 0.463 25.006 24.395 1.00 60.47 93 PRO A N 1
ATOM 730 C CA . PRO A 1 93 ? 1.918 24.976 24.393 1.00 60.47 93 PRO A CA 1
ATOM 731 C C . PRO A 1 93 ? 2.457 26.413 24.310 1.00 60.47 93 PRO A C 1
ATOM 733 O O . PRO A 1 93 ? 1.870 27.239 23.599 1.00 60.47 93 PRO A O 1
ATOM 736 N N . PRO A 1 94 ? 3.535 26.742 25.044 1.00 59.31 94 PRO A N 1
ATOM 737 C CA . PRO A 1 94 ? 4.091 28.084 25.038 1.00 59.31 94 PRO A CA 1
ATOM 738 C C . PRO A 1 94 ? 4.503 28.449 23.611 1.00 59.31 94 PRO A C 1
ATOM 740 O O . PRO A 1 94 ? 5.323 27.776 22.988 1.00 59.31 94 PRO A O 1
ATOM 743 N N . MET A 1 95 ? 3.907 29.522 23.093 1.00 59.81 95 MET A N 1
ATOM 744 C CA . MET A 1 95 ? 4.346 30.161 21.858 1.00 59.81 95 MET A CA 1
ATOM 745 C C . MET A 1 95 ? 5.815 30.564 22.023 1.00 59.81 95 MET A C 1
ATOM 747 O O . MET A 1 95 ? 6.164 31.271 22.969 1.00 59.81 95 MET A O 1
ATOM 751 N N . SER A 1 96 ? 6.679 30.152 21.100 1.00 58.25 96 SER A N 1
ATOM 752 C CA . SER A 1 96 ? 8.057 30.633 20.994 1.00 58.25 96 SER A CA 1
ATOM 753 C C . SER A 1 96 ? 8.053 32.096 20.529 1.00 58.25 96 SER A C 1
ATOM 755 O O . SER A 1 96 ? 8.215 32.408 19.353 1.00 58.25 96 SER A O 1
ATOM 757 N N . GLY A 1 97 ? 7.814 33.011 21.470 1.00 53.00 97 GLY A N 1
ATOM 758 C CA . GLY A 1 97 ? 7.699 34.445 21.232 1.00 53.00 97 GLY A CA 1
ATOM 759 C C . GLY A 1 97 ? 8.608 35.250 22.153 1.00 53.00 97 GLY A C 1
ATOM 760 O O . GLY A 1 97 ? 8.252 35.510 23.292 1.00 53.00 97 GLY A O 1
ATOM 761 N N . ARG A 1 98 ? 9.767 35.647 21.615 1.00 55.19 98 ARG A N 1
ATOM 762 C CA . ARG A 1 98 ? 10.427 36.956 21.785 1.00 55.19 98 ARG A CA 1
ATOM 763 C C . ARG A 1 98 ? 10.386 37.616 23.179 1.00 55.19 98 ARG A C 1
ATOM 765 O O . ARG A 1 98 ? 9.375 38.183 23.571 1.00 55.19 98 ARG A O 1
ATOM 772 N N . GLY A 1 99 ? 11.568 37.785 23.775 1.00 52.00 99 GLY A N 1
ATOM 773 C CA . GLY A 1 99 ? 11.852 38.935 24.646 1.00 52.00 99 GLY A CA 1
ATOM 774 C C . GLY A 1 99 ? 12.227 38.592 26.082 1.00 52.00 99 GLY A C 1
ATOM 775 O O . GLY A 1 99 ? 11.608 37.776 26.747 1.00 52.00 99 GLY A O 1
ATOM 776 N N . THR A 1 100 ? 13.293 39.234 26.527 1.00 54.38 100 THR A N 1
ATOM 777 C CA . THR A 1 100 ? 14.039 39.066 27.770 1.00 54.38 100 THR A CA 1
ATOM 778 C C . THR A 1 100 ? 13.237 39.400 29.026 1.00 54.38 100 THR A C 1
ATOM 780 O O . THR A 1 100 ? 12.749 40.519 29.144 1.00 54.38 100 THR A O 1
ATOM 783 N N . LEU A 1 101 ? 13.210 38.484 29.996 1.00 47.22 101 LEU A N 1
ATOM 784 C CA . LEU A 1 101 ? 13.585 38.713 31.400 1.00 47.22 101 LEU A CA 1
ATOM 785 C C . LEU A 1 101 ? 13.461 37.388 32.164 1.00 47.22 101 LEU A C 1
ATOM 787 O O . LEU A 1 101 ? 12.549 36.598 31.941 1.00 47.22 101 LEU A O 1
ATOM 791 N N . GLY A 1 102 ? 14.470 37.107 32.985 1.00 54.66 102 GLY A N 1
ATOM 792 C CA . GLY A 1 102 ? 14.814 35.769 33.453 1.00 54.66 102 GLY A CA 1
ATOM 793 C C . GLY A 1 102 ? 13.744 35.027 34.250 1.00 54.66 102 GLY A C 1
ATOM 794 O O . GLY A 1 102 ? 13.080 35.595 35.114 1.00 54.66 102 GLY A O 1
ATOM 795 N N . ARG A 1 103 ? 13.711 33.703 34.082 1.00 53.50 103 ARG A N 1
ATOM 796 C CA . ARG A 1 103 ? 14.190 32.754 35.101 1.00 53.50 103 ARG A CA 1
ATOM 797 C C . ARG A 1 103 ? 14.087 31.308 34.602 1.00 53.50 103 ARG A C 1
ATOM 799 O O . ARG A 1 103 ? 13.332 30.988 33.695 1.00 53.50 103 ARG A O 1
ATOM 806 N N . ASN A 1 104 ? 14.956 30.499 35.192 1.00 60.31 104 ASN A N 1
ATOM 807 C CA . ASN A 1 104 ? 15.221 29.073 35.022 1.00 60.31 104 ASN A CA 1
ATOM 808 C C . ASN A 1 104 ? 13.994 28.225 34.598 1.00 60.31 104 ASN A C 1
ATOM 810 O O . ASN A 1 104 ? 12.993 28.187 35.307 1.00 60.31 104 ASN A O 1
ATOM 814 N N . THR A 1 105 ? 14.085 27.522 33.465 1.00 48.88 105 THR A N 1
ATOM 815 C CA . THR A 1 105 ? 13.127 26.475 33.070 1.00 48.88 105 THR A CA 1
ATOM 816 C C . THR A 1 105 ? 13.911 25.243 32.627 1.00 48.88 105 THR A C 1
ATOM 818 O O . THR A 1 105 ? 14.526 25.245 31.559 1.00 48.88 105 THR A O 1
ATOM 821 N N . SER A 1 106 ? 13.844 24.185 33.437 1.00 57.88 106 SER A N 1
ATOM 822 C CA . SER A 1 106 ? 14.411 22.848 33.196 1.00 57.88 106 SER A CA 1
ATOM 823 C C . SER A 1 106 ? 13.759 22.082 32.031 1.00 57.88 106 SER A C 1
ATOM 825 O O . SER A 1 106 ? 14.014 20.896 31.860 1.00 57.88 106 SER A O 1
ATOM 827 N N . TYR A 1 107 ? 12.934 22.746 31.215 1.00 46.81 107 TYR A N 1
ATOM 828 C CA . TYR A 1 107 ? 12.244 22.168 30.059 1.00 46.81 107 TYR A CA 1
ATOM 829 C C . TYR A 1 107 ? 12.466 23.002 28.789 1.00 46.81 107 TYR A C 1
ATOM 831 O O . TYR A 1 107 ? 11.531 23.312 28.054 1.00 46.81 107 TYR A O 1
ATOM 839 N N . LYS A 1 108 ? 13.717 23.390 28.509 1.00 61.59 108 LYS A N 1
ATOM 840 C CA . LYS A 1 108 ? 14.091 23.813 27.153 1.00 61.59 108 LYS A CA 1
ATOM 841 C C . LYS A 1 108 ? 14.169 22.566 26.271 1.00 61.59 108 LYS A C 1
ATOM 843 O O . LYS A 1 108 ? 14.991 21.689 26.523 1.00 61.59 108 LYS A O 1
ATOM 848 N N . THR A 1 109 ? 13.348 22.498 25.223 1.00 65.00 109 THR A N 1
ATOM 849 C CA . THR A 1 109 ? 13.646 21.639 24.071 1.00 65.00 109 THR A CA 1
ATOM 850 C C . THR A 1 109 ? 15.032 22.034 23.582 1.00 65.00 109 THR A C 1
ATOM 852 O O . THR A 1 109 ? 15.248 23.213 23.288 1.00 65.00 109 THR A O 1
ATOM 855 N N . LEU A 1 110 ? 15.980 21.095 23.589 1.00 71.25 110 LEU A N 1
ATOM 856 C CA . LEU A 1 110 ? 17.331 21.355 23.102 1.00 71.25 110 LEU A CA 1
ATOM 857 C C . LEU A 1 110 ? 17.228 21.963 21.701 1.00 71.25 110 LEU A C 1
ATOM 859 O O . LEU A 1 110 ? 16.493 21.447 20.856 1.00 71.25 110 LEU A O 1
ATOM 863 N N . GLU A 1 111 ? 17.916 23.085 21.486 1.00 75.00 111 GLU A N 1
ATOM 864 C CA . GLU A 1 111 ? 18.0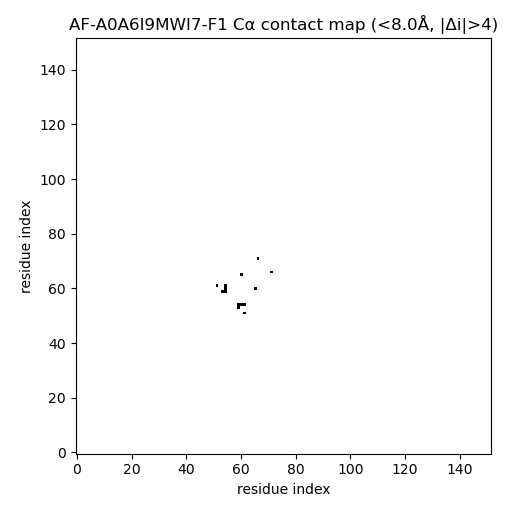14 23.682 20.156 1.00 75.00 111 GLU A CA 1
ATOM 865 C C . GLU A 1 111 ? 18.561 22.610 19.200 1.00 75.00 111 GLU A C 1
ATOM 867 O O . GLU A 1 111 ? 19.504 21.903 19.578 1.00 75.00 111 GLU A O 1
ATOM 872 N N . PRO A 1 112 ? 17.982 22.444 17.995 1.00 81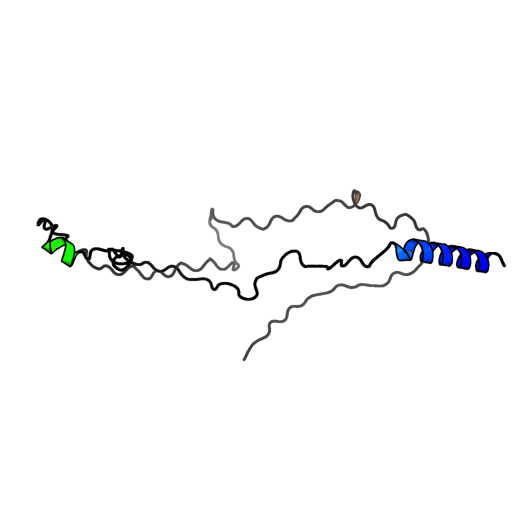.50 112 PRO A N 1
ATOM 873 C CA . PRO A 1 112 ? 18.460 21.461 17.035 1.00 81.50 112 PRO A CA 1
ATOM 874 C C . PRO A 1 112 ? 19.975 21.581 16.843 1.00 81.50 112 PRO A C 1
ATOM 876 O O . PRO A 1 112 ? 20.483 22.620 16.416 1.00 81.50 112 PRO A O 1
ATOM 879 N N . VAL A 1 113 ? 20.706 20.517 17.178 1.00 80.4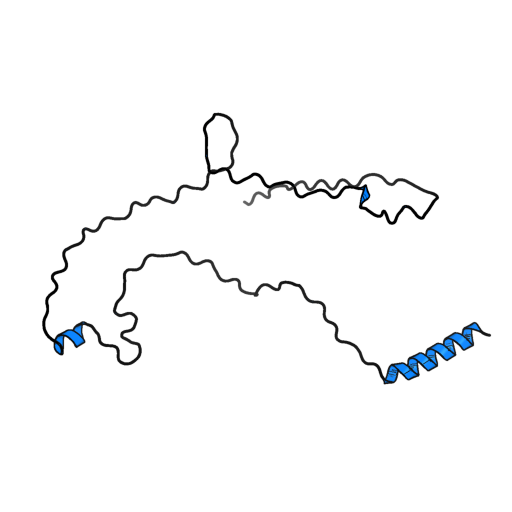4 113 VAL A N 1
ATOM 880 C CA . VAL A 1 113 ? 22.161 20.491 17.015 1.00 80.44 113 VAL A CA 1
ATOM 881 C C . VAL A 1 113 ? 22.469 20.473 15.522 1.00 80.44 113 VAL A C 1
ATOM 883 O O . VAL A 1 113 ? 21.921 19.665 14.769 1.00 80.44 113 VAL A O 1
ATOM 886 N N . LYS A 1 114 ? 23.339 21.387 15.082 1.00 83.19 114 LYS A N 1
ATOM 887 C CA . LYS A 1 114 ? 23.746 21.479 13.679 1.00 83.19 114 LYS A CA 1
ATOM 888 C C . LYS A 1 114 ? 24.375 20.146 13.236 1.00 83.19 114 LYS A C 1
ATOM 890 O O . LYS A 1 114 ? 25.243 19.637 13.947 1.00 83.19 114 LYS A O 1
ATOM 895 N N . PRO A 1 115 ? 23.992 19.593 12.069 1.00 81.62 115 PRO A N 1
ATOM 896 C CA . PRO A 1 115 ? 24.602 18.368 11.570 1.00 81.62 115 PRO A CA 1
ATOM 897 C C . PRO A 1 115 ? 26.105 18.572 11.311 1.00 81.62 115 PRO A C 1
ATOM 899 O O . PRO A 1 115 ? 26.513 19.667 10.897 1.00 81.62 115 PRO A O 1
ATOM 902 N N . PRO A 1 116 ? 26.939 17.539 11.537 1.00 86.06 116 PRO A N 1
ATOM 903 C CA . PRO A 1 116 ? 28.368 17.619 11.273 1.00 86.06 116 PRO A CA 1
ATOM 904 C C . PRO A 1 116 ? 28.609 17.958 9.800 1.00 86.06 116 PRO A C 1
ATOM 906 O O . PRO A 1 116 ? 27.971 17.411 8.901 1.00 86.06 116 PRO A O 1
ATOM 909 N N . THR A 1 117 ? 29.522 18.895 9.555 1.00 82.62 117 THR A N 1
ATOM 910 C CA . THR A 1 117 ? 29.948 19.258 8.200 1.00 82.62 117 THR A CA 1
ATOM 911 C C . THR A 1 117 ? 31.211 18.472 7.881 1.00 82.62 117 THR A C 1
ATOM 913 O O . THR A 1 117 ? 32.166 18.510 8.654 1.00 82.62 117 THR A O 1
ATOM 916 N N . VAL A 1 118 ? 31.211 17.738 6.770 1.00 82.12 118 VAL A N 1
ATOM 917 C CA . VAL A 1 118 ? 32.392 16.993 6.317 1.00 82.12 118 VAL A CA 1
ATOM 918 C C . VAL A 1 118 ? 33.460 17.997 5.853 1.00 82.12 118 VAL A C 1
ATOM 920 O O . VAL A 1 118 ? 33.125 18.880 5.059 1.00 82.12 118 VAL A O 1
ATOM 923 N N . PRO A 1 119 ? 34.720 17.907 6.325 1.00 84.50 119 PRO A N 1
ATOM 924 C CA . PRO A 1 119 ? 35.809 18.749 5.836 1.00 84.50 119 PRO A CA 1
ATOM 925 C C . PRO A 1 119 ? 36.030 18.577 4.330 1.00 84.50 119 PRO A C 1
ATOM 927 O O . PRO A 1 119 ? 35.944 17.466 3.805 1.00 84.50 119 PRO A O 1
ATOM 930 N N . ASN A 1 120 ? 36.364 19.671 3.640 1.00 71.38 120 ASN A N 1
ATOM 931 C CA . ASN A 1 120 ? 36.616 19.663 2.192 1.00 71.38 120 ASN A CA 1
ATOM 932 C C . ASN A 1 120 ? 37.766 18.727 1.785 1.00 71.38 120 ASN A C 1
ATOM 934 O O . ASN A 1 120 ? 37.814 18.292 0.638 1.00 71.38 120 ASN A O 1
ATOM 938 N N . ASP A 1 121 ? 38.640 18.363 2.723 1.00 71.56 121 ASP A N 1
ATOM 939 C CA . ASP A 1 121 ? 39.781 17.474 2.489 1.00 71.56 121 ASP A CA 1
ATOM 940 C C . ASP A 1 121 ? 39.366 16.013 2.226 1.00 71.56 121 ASP A C 1
ATOM 942 O O . ASP A 1 121 ? 40.153 15.236 1.692 1.00 71.56 121 ASP A O 1
ATOM 946 N N . TYR A 1 122 ? 38.115 15.644 2.538 1.00 59.25 122 TYR A N 1
ATOM 947 C CA . TYR A 1 122 ? 37.532 14.333 2.210 1.00 59.25 122 TYR A CA 1
ATOM 948 C C 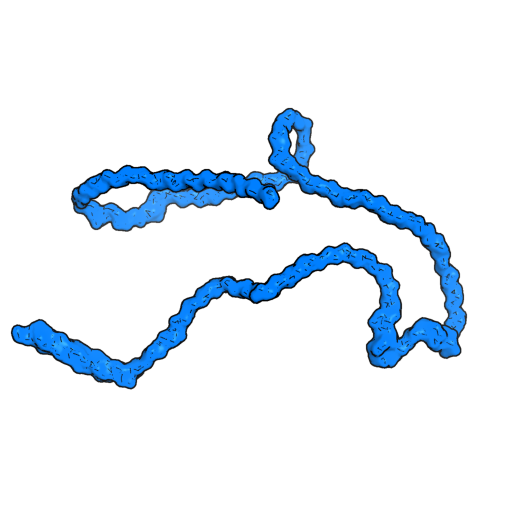. TYR A 1 122 ? 36.689 14.340 0.926 1.00 59.25 122 TYR A C 1
ATOM 950 O O . TYR A 1 122 ? 36.213 13.290 0.490 1.00 59.25 122 TYR A O 1
ATOM 958 N N . MET A 1 123 ? 36.493 15.499 0.292 1.00 57.88 123 MET A N 1
ATOM 959 C CA . MET A 1 123 ? 35.882 15.567 -1.032 1.00 57.88 123 MET A CA 1
ATOM 960 C C . MET A 1 123 ? 36.963 15.308 -2.076 1.00 57.88 123 MET A C 1
ATOM 962 O O . MET A 1 123 ? 37.676 16.220 -2.496 1.00 57.88 123 MET A O 1
ATOM 966 N N . THR A 1 124 ? 37.071 14.060 -2.539 1.00 59.88 124 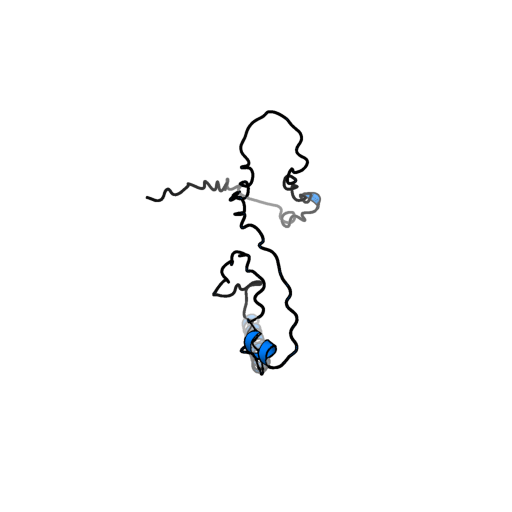THR A N 1
ATOM 967 C CA . THR A 1 124 ? 37.759 13.755 -3.798 1.00 59.88 124 THR A CA 1
ATOM 968 C C . THR A 1 124 ? 37.062 14.540 -4.906 1.00 59.88 124 THR A C 1
ATOM 970 O O . THR A 1 124 ? 36.034 14.128 -5.436 1.00 59.88 124 THR A O 1
ATOM 973 N N . SER A 1 125 ? 37.587 15.726 -5.213 1.00 48.72 125 SER A N 1
ATOM 974 C CA . SER A 1 125 ? 37.095 16.568 -6.296 1.00 48.72 125 SER A CA 1
ATOM 975 C C . SER A 1 125 ? 37.266 15.810 -7.613 1.00 48.72 125 SER A C 1
ATOM 977 O O . SER A 1 125 ? 38.411 15.588 -8.014 1.00 48.72 125 SER A O 1
ATOM 979 N N . PRO A 1 126 ? 36.191 15.483 -8.355 1.00 54.81 126 PRO A N 1
ATOM 980 C CA . PRO A 1 126 ? 36.325 14.895 -9.688 1.00 54.81 126 PRO A CA 1
ATOM 981 C C . PRO A 1 126 ? 36.936 15.879 -10.707 1.00 54.81 126 PRO A C 1
ATOM 983 O O . PRO A 1 126 ? 37.164 15.520 -11.855 1.00 54.81 126 PRO A O 1
ATOM 986 N N . ALA A 1 127 ? 37.223 17.121 -10.300 1.00 50.34 127 ALA A N 1
ATOM 987 C CA . ALA A 1 127 ? 37.672 18.206 -11.168 1.00 50.34 127 ALA A CA 1
ATOM 988 C C . ALA A 1 127 ? 39.194 18.467 -11.167 1.00 50.34 127 ALA A C 1
ATOM 990 O O . ALA A 1 127 ? 39.646 19.387 -11.841 1.00 50.34 127 ALA A O 1
ATOM 991 N N . ARG A 1 128 ? 40.018 17.697 -10.438 1.00 50.19 128 ARG A N 1
ATOM 992 C CA . ARG A 1 128 ? 41.488 17.900 -10.427 1.00 50.19 128 ARG A CA 1
ATOM 993 C C . ARG A 1 128 ? 42.230 17.218 -11.586 1.00 50.19 128 ARG A C 1
ATOM 995 O O . ARG A 1 128 ? 43.450 17.310 -11.640 1.00 50.19 128 ARG A O 1
ATOM 1002 N N . LEU A 1 129 ? 41.515 16.588 -12.521 1.00 48.50 129 LEU A N 1
ATOM 1003 C CA . LEU A 1 129 ? 42.093 15.982 -13.723 1.00 48.50 129 LEU A CA 1
ATOM 1004 C C . LEU A 1 129 ? 41.568 16.634 -15.010 1.00 48.50 129 LEU A C 1
ATOM 1006 O O . LEU A 1 129 ? 41.171 15.933 -15.929 1.00 48.50 129 LEU A O 1
ATOM 1010 N N . ASN A 1 130 ? 41.526 17.964 -15.099 1.00 38.31 130 ASN A N 1
ATOM 1011 C CA . ASN A 1 130 ? 41.625 18.590 -16.417 1.00 38.31 130 ASN A CA 1
ATOM 1012 C C . ASN A 1 130 ? 42.137 20.023 -16.306 1.00 38.31 130 ASN A C 1
ATOM 1014 O O . ASN A 1 130 ? 41.436 20.948 -15.904 1.00 38.31 130 ASN A O 1
ATOM 1018 N N . ASN A 1 131 ? 43.403 20.180 -16.660 1.00 47.50 131 ASN A N 1
ATOM 1019 C CA . ASN A 1 131 ? 43.993 21.466 -16.961 1.00 47.50 131 ASN A CA 1
ATOM 1020 C C . ASN A 1 131 ? 43.265 22.062 -18.185 1.00 47.50 131 ASN A C 1
ATOM 1022 O O . ASN A 1 131 ? 43.011 21.332 -19.138 1.00 47.50 131 ASN A O 1
ATOM 1026 N N . GLN A 1 132 ? 43.082 23.388 -18.183 1.00 44.66 132 GLN A N 1
ATOM 1027 C CA . GLN A 1 132 ? 42.804 24.274 -19.331 1.00 44.66 132 GLN A CA 1
ATOM 1028 C C . GLN A 1 132 ? 41.344 24.695 -19.612 1.00 44.66 132 GLN A C 1
ATOM 1030 O O . GLN A 1 132 ? 40.468 23.896 -19.913 1.00 44.66 132 GLN A O 1
ATOM 1035 N N . GLN A 1 133 ? 41.203 26.029 -19.637 1.00 38.12 133 GLN A N 1
ATOM 1036 C CA . GLN A 1 133 ? 40.283 26.853 -20.434 1.00 38.12 133 GLN A CA 1
ATOM 1037 C C . GLN A 1 133 ? 38.813 26.995 -20.003 1.00 38.12 133 GLN A C 1
ATOM 1039 O O . GLN A 1 133 ? 37.986 26.112 -20.175 1.00 38.12 133 GLN A O 1
ATOM 1044 N N . GLY A 1 134 ? 38.475 28.239 -19.636 1.00 43.19 134 GLY A N 1
ATOM 1045 C CA . GLY A 1 134 ? 37.305 28.902 -20.214 1.00 43.19 134 GLY A CA 1
ATOM 1046 C C . GLY A 1 134 ? 36.119 29.167 -19.287 1.00 43.19 134 GLY A C 1
ATOM 1047 O O . GLY A 1 134 ? 35.308 28.292 -19.036 1.00 43.19 134 GLY A O 1
ATOM 1048 N N . GLN A 1 135 ? 35.965 30.448 -18.945 1.00 41.47 135 GLN A N 1
ATOM 1049 C CA . GLN A 1 135 ? 34.695 31.155 -18.732 1.00 41.47 135 GLN A CA 1
ATOM 1050 C C . GLN A 1 135 ? 33.878 30.834 -17.467 1.00 41.47 135 GLN A C 1
ATOM 1052 O O . GLN A 1 135 ? 33.064 29.918 -17.387 1.00 41.47 135 GLN A O 1
ATOM 1057 N N . GLN A 1 136 ? 34.044 31.726 -16.489 1.00 45.41 136 GLN A N 1
ATOM 1058 C CA . GLN A 1 136 ? 33.164 31.921 -15.342 1.00 45.41 136 GLN A CA 1
ATOM 1059 C C . GLN A 1 136 ? 31.790 32.426 -15.822 1.00 45.41 136 GLN A C 1
ATOM 1061 O O . GLN A 1 136 ? 31.710 33.453 -16.488 1.00 45.41 136 GLN A O 1
ATOM 1066 N N . SER A 1 137 ? 30.705 31.734 -15.461 1.00 34.81 137 SER A N 1
ATOM 1067 C CA . SER A 1 137 ? 29.331 32.249 -15.596 1.00 34.81 137 SER A CA 1
ATOM 1068 C C . SER A 1 137 ? 28.784 32.645 -14.214 1.00 34.81 137 SER A C 1
ATOM 1070 O O . SER A 1 137 ? 28.982 31.891 -13.258 1.00 34.81 137 SER A O 1
ATOM 1072 N N . PRO A 1 138 ? 28.114 33.805 -14.063 1.00 49.66 138 PRO A N 1
ATOM 1073 C CA . PRO A 1 138 ? 27.780 34.363 -12.756 1.00 49.66 138 PRO A CA 1
ATOM 1074 C C . PRO A 1 138 ? 26.509 33.757 -12.140 1.00 49.66 138 PRO A C 1
ATOM 1076 O O . PRO A 1 138 ? 25.495 33.576 -12.806 1.00 49.66 138 PRO A O 1
ATOM 1079 N N . GLY A 1 139 ? 26.587 33.507 -10.829 1.00 49.75 139 GLY A N 1
ATOM 1080 C CA . GLY A 1 139 ? 25.514 33.645 -9.835 1.00 49.75 139 GLY A CA 1
ATOM 1081 C C . GLY A 1 139 ? 24.130 33.054 -10.132 1.00 49.75 139 GLY A C 1
ATOM 1082 O O . GLY A 1 139 ? 23.298 33.678 -10.781 1.00 49.75 139 GLY A O 1
ATOM 1083 N N . ARG A 1 140 ? 23.798 31.935 -9.475 1.00 45.12 140 ARG A N 1
ATOM 1084 C CA . ARG A 1 140 ? 22.402 31.585 -9.157 1.00 45.12 140 ARG A CA 1
ATOM 1085 C C . ARG A 1 140 ? 22.224 31.466 -7.647 1.00 45.12 140 ARG A C 1
ATOM 1087 O O . ARG A 1 140 ? 22.309 30.380 -7.084 1.00 45.12 140 ARG A O 1
ATOM 1094 N N . THR A 1 141 ? 21.959 32.589 -6.987 1.00 49.59 141 THR A N 1
ATOM 1095 C CA . THR A 1 141 ? 21.326 32.594 -5.664 1.00 49.59 141 THR A CA 1
ATOM 1096 C C . THR A 1 141 ? 19.815 32.469 -5.873 1.00 49.59 141 THR A C 1
ATOM 1098 O O . THR A 1 141 ? 19.150 33.397 -6.321 1.00 49.59 141 THR A O 1
ATOM 1101 N N . ALA A 1 142 ? 19.242 31.297 -5.596 1.00 44.94 142 ALA A N 1
ATOM 1102 C CA . ALA A 1 142 ? 17.790 31.150 -5.545 1.00 44.94 142 ALA A CA 1
ATOM 1103 C C . ALA A 1 142 ? 17.296 31.650 -4.176 1.00 44.94 142 ALA A C 1
ATOM 1105 O O . ALA A 1 142 ? 17.340 30.915 -3.192 1.00 44.94 142 ALA A O 1
ATOM 1106 N N . SER A 1 143 ? 16.849 32.907 -4.086 1.00 51.69 143 SER A N 1
ATOM 1107 C CA . SER A 1 143 ? 16.116 33.390 -2.909 1.00 51.69 143 SER A CA 1
ATOM 1108 C C . SER A 1 143 ? 14.665 32.904 -2.981 1.00 51.69 143 SER A C 1
ATOM 1110 O O . SER A 1 143 ? 13.883 33.389 -3.801 1.00 51.69 143 SER A O 1
ATOM 1112 N N . LEU A 1 144 ? 14.288 31.954 -2.127 1.00 49.12 144 LEU A N 1
ATOM 1113 C CA . LEU A 1 144 ? 12.902 31.513 -1.979 1.00 49.12 144 LEU A CA 1
ATOM 1114 C C . LEU A 1 144 ? 12.169 32.469 -1.021 1.00 49.12 144 LEU A C 1
ATOM 1116 O O . LEU A 1 144 ? 12.163 32.263 0.189 1.00 49.12 144 LEU A O 1
ATOM 1120 N N . ASN A 1 145 ? 11.567 33.535 -1.554 1.00 47.81 145 ASN A N 1
ATOM 1121 C CA . ASN A 1 145 ? 10.674 34.409 -0.786 1.00 47.81 145 ASN A CA 1
ATOM 1122 C C . ASN A 1 145 ? 9.261 33.802 -0.748 1.00 47.81 145 ASN A C 1
ATOM 1124 O O . ASN A 1 145 ? 8.515 33.856 -1.726 1.00 47.81 145 ASN A O 1
ATOM 1128 N N . GLN A 1 146 ? 8.888 33.221 0.393 1.00 47.97 146 GLN A N 1
ATOM 1129 C CA . GLN A 1 146 ? 7.552 32.685 0.644 1.00 47.97 146 GLN A CA 1
ATOM 1130 C C . GLN A 1 146 ? 6.584 33.835 0.974 1.00 47.97 146 GLN A C 1
ATOM 1132 O O . GLN A 1 146 ? 6.558 34.348 2.090 1.00 47.97 146 GLN A O 1
ATOM 1137 N N . ARG A 1 147 ? 5.776 34.261 -0.002 1.00 53.16 147 ARG A N 1
ATOM 1138 C CA . ARG A 1 147 ? 4.671 35.208 0.225 1.00 53.16 147 ARG A CA 1
ATOM 1139 C C . ARG A 1 147 ? 3.473 34.464 0.829 1.00 53.16 147 ARG A C 1
ATOM 1141 O O . ARG A 1 147 ? 3.016 33.474 0.260 1.00 53.16 147 ARG A O 1
ATOM 1148 N N . GLN A 1 148 ? 2.951 34.946 1.957 1.00 46.88 148 GLN A N 1
ATOM 1149 C CA . GLN A 1 148 ? 1.712 34.433 2.550 1.00 46.88 148 GLN A CA 1
ATOM 1150 C C . GLN A 1 148 ? 0.514 34.796 1.660 1.00 46.88 148 GLN A C 1
ATOM 1152 O O . GLN A 1 148 ? 0.313 35.966 1.333 1.00 46.88 148 GLN A O 1
ATOM 1157 N N . ARG A 1 149 ? -0.278 33.796 1.2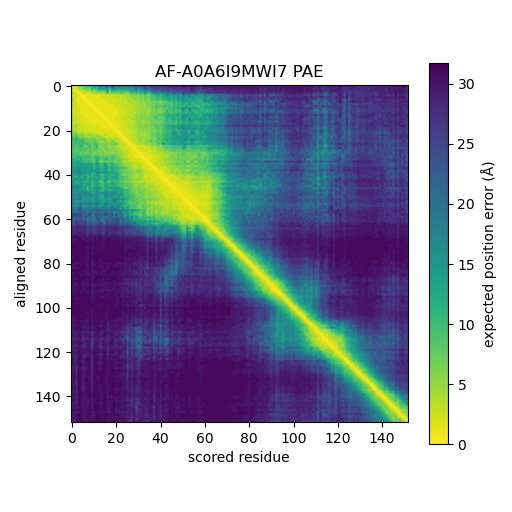53 1.00 52.97 149 ARG A N 1
ATOM 1158 C CA . ARG A 1 149 ? -1.581 34.011 0.612 1.00 52.97 149 ARG A CA 1
ATOM 1159 C C . ARG A 1 149 ? -2.619 34.311 1.691 1.00 52.97 149 ARG A C 1
ATOM 1161 O O . ARG A 1 149 ? -2.924 33.454 2.513 1.00 52.97 149 ARG A O 1
ATOM 1168 N N . THR A 1 150 ? -3.168 35.515 1.658 1.00 53.22 150 THR A N 1
ATOM 1169 C CA . THR A 1 150 ? -4.417 35.880 2.325 1.00 53.22 150 THR A CA 1
ATOM 1170 C C . THR A 1 150 ? -5.589 35.238 1.581 1.00 53.22 150 THR A C 1
ATOM 1172 O O . THR A 1 150 ? -5.746 35.435 0.378 1.00 53.22 150 THR A O 1
ATOM 1175 N N . HIS A 1 151 ? -6.407 34.461 2.289 1.00 54.19 151 HIS A N 1
ATOM 1176 C CA . HIS A 1 151 ? -7.730 34.052 1.818 1.00 54.19 151 HIS A CA 1
ATOM 1177 C C . HIS A 1 151 ? -8.752 35.124 2.227 1.00 54.19 151 HIS A C 1
ATOM 1179 O O . HIS A 1 151 ? -8.726 35.587 3.368 1.00 54.19 151 HIS A O 1
ATOM 1185 N N . ARG A 1 152 ? -9.607 35.531 1.282 1.00 51.78 152 ARG A N 1
ATOM 1186 C CA . ARG A 1 152 ? -10.921 36.123 1.559 1.00 51.78 152 ARG A CA 1
ATOM 1187 C C . ARG A 1 152 ? -11.967 35.021 1.504 1.00 51.78 152 ARG A C 1
ATOM 1189 O O . ARG A 1 152 ? -11.740 34.073 0.717 1.00 51.78 152 ARG A O 1
#

pLDDT: mean 71.8, std 20.85, range [34.81, 98.31]

InterPro domains:
  IPR012849 Abl-interactor, homeo-domain homologous domain [PF07815] (3-78)
  IPR028457 ABI family [PTHR10460] (4-151)

Foldseek 3Di:
DVVVVVVVVVVVVCVVVVVVDDDDPDDDDDPDDDDPDDDDDDDDDDDPDDPCPCQPPDPRDDPVNCVVVDDDDDDPDDDDDDDDDPPPDPPDDDDPDDDDDDDDDPDDPPDPDDDDDDDPVPPPPPPPPDDDDDDDDDDDDDDPDDDDDDDD

Mean predicted aligned error: 21.92 Å